Protein AF-A0A920HLD1-F1 (afdb_monomer_lite)

Structure (mmCIF, N/CA/C/O backbone):
data_AF-A0A920HLD1-F1
#
_entry.id   AF-A0A920HLD1-F1
#
loop_
_atom_site.group_PDB
_atom_site.id
_atom_site.type_symbol
_atom_site.label_atom_id
_atom_site.label_alt_id
_atom_site.label_comp_id
_atom_site.label_asym_id
_atom_site.label_entity_id
_atom_site.label_seq_id
_atom_site.pdbx_PDB_ins_code
_atom_site.Cartn_x
_atom_site.Cartn_y
_atom_site.Cartn_z
_atom_site.occupancy
_atom_site.B_iso_or_equiv
_atom_site.auth_seq_id
_atom_site.auth_comp_id
_atom_site.auth_asym_id
_atom_site.auth_atom_id
_atom_site.pdbx_PDB_model_num
ATOM 1 N N . MET A 1 1 ? 16.687 18.582 -4.597 1.00 47.16 1 MET A N 1
ATOM 2 C CA . MET A 1 1 ? 15.567 17.948 -3.870 1.00 47.16 1 MET A CA 1
ATOM 3 C C . MET A 1 1 ? 14.468 17.685 -4.877 1.00 47.16 1 MET A C 1
ATOM 5 O O . MET A 1 1 ? 13.809 18.631 -5.294 1.00 47.16 1 MET A O 1
AT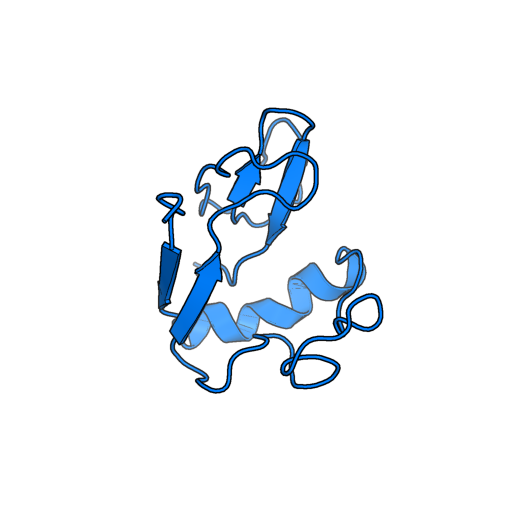OM 9 N N . GLU A 1 2 ? 14.335 16.446 -5.340 1.00 65.56 2 GLU A N 1
ATOM 10 C CA . GLU A 1 2 ? 13.172 16.059 -6.141 1.00 65.56 2 GLU A CA 1
ATOM 11 C C . GLU A 1 2 ? 11.921 16.104 -5.259 1.00 65.56 2 GLU A C 1
ATOM 13 O O . GLU A 1 2 ? 11.952 15.727 -4.086 1.00 65.56 2 GLU A O 1
ATOM 18 N N . LYS A 1 3 ? 10.834 16.657 -5.799 1.00 76.12 3 LYS A N 1
ATOM 19 C CA . LYS A 1 3 ? 9.550 16.736 -5.103 1.00 76.12 3 LYS A CA 1
ATOM 20 C C . LYS A 1 3 ? 8.858 15.386 -5.250 1.00 76.12 3 LYS A C 1
ATOM 22 O O . LYS A 1 3 ? 8.271 15.116 -6.292 1.00 76.12 3 LYS A O 1
ATOM 27 N N . THR A 1 4 ? 8.926 14.564 -4.212 1.00 81.25 4 THR A N 1
ATOM 28 C CA . THR A 1 4 ? 8.241 13.270 -4.163 1.00 81.25 4 THR A CA 1
ATOM 29 C C . THR A 1 4 ? 6.914 13.404 -3.425 1.00 81.25 4 THR A C 1
ATOM 31 O O . THR A 1 4 ? 6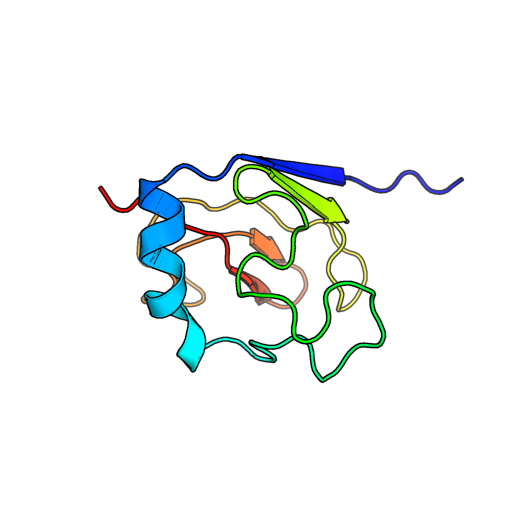.850 14.022 -2.363 1.00 81.25 4 THR A O 1
ATOM 34 N N . THR A 1 5 ? 5.844 12.832 -3.977 1.00 88.12 5 THR A N 1
ATOM 35 C CA . THR A 1 5 ? 4.552 12.750 -3.286 1.00 88.12 5 THR A CA 1
ATOM 36 C C . THR A 1 5 ? 4.661 11.789 -2.108 1.00 88.12 5 THR A C 1
ATOM 38 O O . THR A 1 5 ? 5.083 10.648 -2.279 1.00 88.12 5 THR A O 1
ATOM 41 N N . SER A 1 6 ? 4.231 12.226 -0.927 1.00 91.00 6 SER A N 1
ATOM 42 C CA . SER A 1 6 ? 4.080 11.366 0.250 1.00 91.00 6 SER A CA 1
ATOM 43 C C . SER A 1 6 ? 2.603 11.097 0.502 1.00 91.00 6 SER A C 1
ATOM 45 O O . SER A 1 6 ? 1.787 12.019 0.473 1.00 91.00 6 SER A O 1
ATOM 47 N N . LEU A 1 7 ? 2.261 9.840 0.764 1.00 90.62 7 LEU A N 1
ATOM 48 C CA . LEU A 1 7 ? 0.915 9.409 1.120 1.00 90.62 7 LEU A CA 1
ATOM 49 C C . LEU A 1 7 ? 0.858 9.196 2.632 1.00 90.62 7 LEU A C 1
ATOM 51 O O . LEU A 1 7 ? 1.628 8.405 3.175 1.00 90.62 7 LEU A O 1
ATOM 55 N N . LEU A 1 8 ? -0.051 9.903 3.301 1.00 91.62 8 LEU A N 1
ATOM 56 C CA . LEU A 1 8 ? -0.395 9.665 4.698 1.00 91.62 8 LEU A CA 1
ATOM 57 C C . LEU A 1 8 ? -1.713 8.901 4.739 1.00 91.62 8 LEU A C 1
ATOM 59 O O . LEU A 1 8 ? -2.744 9.414 4.307 1.00 91.62 8 LEU A O 1
ATOM 63 N N . VAL A 1 9 ? -1.669 7.685 5.266 1.00 89.44 9 VAL A N 1
ATOM 64 C CA . VAL A 1 9 ? -2.829 6.804 5.385 1.00 89.44 9 VAL A CA 1
ATOM 65 C C . VAL A 1 9 ? -3.139 6.612 6.859 1.00 89.44 9 VAL A C 1
ATOM 67 O O . VAL A 1 9 ? -2.241 6.296 7.640 1.00 89.44 9 VAL A O 1
ATOM 70 N N . ARG A 1 10 ? -4.409 6.787 7.225 1.00 90.50 10 ARG A N 1
ATOM 71 C CA . ARG A 1 10 ? -4.935 6.437 8.543 1.00 90.50 10 ARG A CA 1
ATOM 72 C C . ARG A 1 10 ? -5.759 5.159 8.431 1.00 90.50 10 ARG A C 1
ATOM 74 O O . ARG A 1 10 ? -6.703 5.106 7.650 1.00 90.50 10 ARG A O 1
ATOM 81 N N . HIS A 1 11 ? -5.423 4.164 9.235 1.00 87.88 11 HIS A N 1
ATOM 82 C CA . HIS A 1 11 ? -6.068 2.860 9.280 1.00 87.88 11 HIS A CA 1
ATOM 83 C C . HIS A 1 11 ? -7.140 2.849 10.365 1.00 87.88 11 HIS A C 1
ATOM 85 O O . HIS A 1 11 ? -6.845 3.055 11.544 1.00 87.88 11 HIS A O 1
ATOM 91 N N . SER A 1 12 ? -8.390 2.579 9.990 1.00 88.88 12 SER A N 1
ATOM 92 C CA . SER A 1 12 ? -9.425 2.281 10.979 1.00 88.88 12 SER A CA 1
ATOM 93 C C . SER A 1 12 ? -9.219 0.872 11.546 1.00 88.88 12 SER A C 1
ATOM 95 O O . SER A 1 12 ? -8.662 -0.011 10.888 1.00 88.88 12 SER A O 1
ATOM 97 N N . GLN A 1 13 ? -9.705 0.612 12.764 1.00 89.06 13 GLN A N 1
ATOM 98 C CA . GLN A 1 13 ? -9.656 -0.745 13.329 1.00 89.06 13 GLN A CA 1
ATOM 99 C C . GLN A 1 13 ? -10.383 -1.768 12.449 1.00 89.06 13 GLN A C 1
ATOM 101 O O . GLN A 1 13 ? -10.013 -2.939 12.430 1.00 89.06 13 GLN A O 1
ATOM 106 N N . ASN A 1 14 ? -11.428 -1.338 11.742 1.00 85.94 14 ASN A N 1
ATOM 107 C CA . ASN A 1 14 ? -12.173 -2.199 10.839 1.00 85.94 14 ASN A CA 1
ATOM 108 C C . ASN A 1 14 ? -11.350 -2.540 9.591 1.00 85.94 14 ASN A C 1
ATOM 110 O O . ASN A 1 14 ? -11.281 -3.704 9.204 1.00 85.94 14 ASN A O 1
ATOM 114 N N . ALA A 1 15 ? -10.647 -1.554 9.034 1.00 85.25 15 ALA A N 1
ATOM 115 C CA . ALA A 1 15 ? -9.740 -1.766 7.916 1.00 85.25 15 ALA A CA 1
ATOM 116 C C . ALA A 1 15 ? -8.604 -2.739 8.287 1.00 85.25 15 ALA A C 1
ATOM 118 O O . ALA A 1 15 ? -8.315 -3.677 7.551 1.00 85.25 15 ALA A O 1
ATOM 119 N N . LEU A 1 16 ? -8.018 -2.617 9.483 1.00 87.56 16 LEU A N 1
ATOM 120 C CA . LEU A 1 16 ? -6.968 -3.541 9.939 1.00 87.56 16 LEU A CA 1
ATOM 121 C C . LEU A 1 16 ? -7.426 -5.009 9.996 1.00 87.56 16 LEU A C 1
ATOM 123 O O . LEU A 1 16 ? -6.630 -5.912 9.742 1.00 87.56 16 LEU A O 1
ATOM 127 N N . LYS A 1 17 ? -8.710 -5.274 10.271 1.00 87.38 17 LYS A N 1
ATOM 128 C CA . LYS A 1 17 ? -9.261 -6.643 10.264 1.00 87.38 17 LYS A CA 1
ATOM 129 C C . LYS A 1 17 ? -9.303 -7.260 8.864 1.00 87.38 17 LYS A C 1
ATOM 131 O O . LYS A 1 17 ? -9.439 -8.476 8.748 1.00 87.38 17 LYS A O 1
ATOM 136 N N . SER A 1 18 ? -9.193 -6.458 7.803 1.00 84.12 18 SER A N 1
ATOM 137 C CA . SER A 1 18 ? -9.225 -6.940 6.421 1.00 84.12 18 SER A CA 1
ATOM 138 C C . SER A 1 18 ? -7.861 -7.394 5.893 1.00 84.12 18 SER A C 1
ATOM 140 O O . SER A 1 18 ? -7.825 -7.961 4.805 1.00 84.12 18 SER A O 1
ATOM 142 N N . LEU A 1 19 ? -6.760 -7.176 6.627 1.00 83.25 19 LEU A N 1
ATOM 143 C CA . LEU A 1 19 ? -5.388 -7.447 6.159 1.00 83.25 19 LEU A CA 1
ATOM 144 C C . LEU A 1 19 ? -5.193 -8.879 5.641 1.00 83.25 19 LEU A C 1
ATOM 146 O O . LEU A 1 19 ? -4.629 -9.074 4.569 1.00 83.25 19 LEU A O 1
ATOM 150 N N . GLY A 1 20 ? -5.725 -9.877 6.350 1.00 84.88 20 GLY A N 1
ATOM 151 C CA . GLY A 1 20 ? -5.584 -11.284 5.956 1.00 84.88 20 GLY A CA 1
ATOM 152 C C . GLY A 1 20 ? -6.357 -11.676 4.690 1.00 84.88 20 GLY A C 1
ATOM 153 O O . GLY A 1 20 ? -6.131 -12.752 4.149 1.00 84.88 20 GLY A O 1
ATOM 154 N N . LYS A 1 21 ? -7.269 -10.828 4.188 1.00 87.75 21 LYS A N 1
ATOM 155 C CA . LYS A 1 21 ? -8.083 -11.147 3.000 1.00 87.75 21 LYS A CA 1
ATOM 156 C C . LYS A 1 21 ? -7.293 -11.072 1.689 1.00 87.75 21 LYS A C 1
ATOM 158 O O . LYS A 1 21 ? -7.741 -11.647 0.702 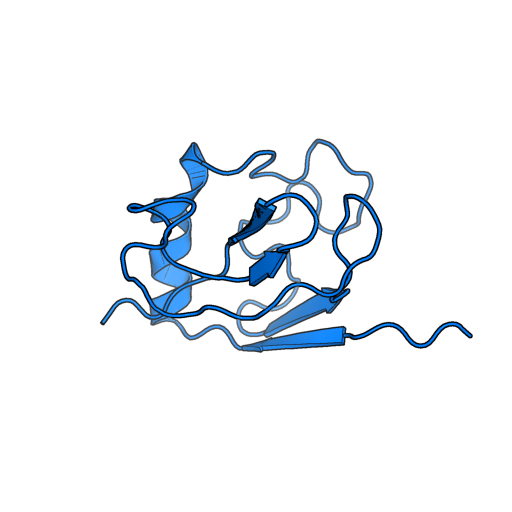1.00 87.75 21 LYS A O 1
ATOM 163 N N . VAL A 1 22 ? -6.174 -10.344 1.665 1.00 87.75 22 VAL A N 1
ATOM 164 C CA . VAL A 1 22 ? -5.382 -10.089 0.445 1.00 87.75 22 VAL A CA 1
ATOM 165 C C . VAL A 1 22 ? -4.029 -10.799 0.436 1.00 87.75 22 VAL A C 1
ATOM 167 O O . VAL A 1 22 ? -3.352 -10.805 -0.584 1.00 87.75 22 VAL A O 1
ATOM 170 N N . GLU A 1 23 ? -3.632 -11.421 1.548 1.00 89.12 23 GLU A N 1
ATOM 171 C CA . GLU A 1 23 ? -2.273 -11.935 1.761 1.00 89.12 23 GLU A CA 1
ATOM 172 C C . GLU A 1 23 ? -1.809 -12.911 0.670 1.00 89.12 23 GLU A C 1
ATOM 174 O O . GLU A 1 23 ? -0.685 -12.814 0.184 1.00 89.12 23 GLU A O 1
ATOM 179 N N . ASN A 1 24 ? -2.698 -13.793 0.214 1.00 90.94 24 ASN A N 1
ATOM 180 C CA . ASN A 1 24 ? -2.418 -14.779 -0.833 1.00 90.94 24 ASN A CA 1
ATOM 181 C C . ASN A 1 24 ? -2.209 -14.179 -2.235 1.00 90.94 24 ASN A C 1
ATOM 183 O O . ASN A 1 24 ? -1.777 -14.894 -3.138 1.00 90.94 24 ASN A O 1
ATOM 187 N N . LYS A 1 25 ? -2.540 -12.900 -2.432 1.00 90.50 25 LYS A N 1
ATOM 188 C CA . LYS A 1 25 ? -2.333 -12.162 -3.684 1.00 90.50 25 LYS A CA 1
ATOM 189 C C . LYS A 1 25 ? -1.125 -11.228 -3.639 1.00 90.50 25 LYS A C 1
ATOM 191 O O . LYS A 1 25 ? -0.762 -10.664 -4.671 1.00 90.50 25 LYS A O 1
ATOM 196 N N . LEU A 1 26 ? -0.501 -11.050 -2.474 1.00 91.25 26 LEU A N 1
ATOM 197 C CA . LEU A 1 26 ? 0.652 -10.169 -2.331 1.00 91.25 26 LEU A CA 1
ATOM 198 C C . LEU A 1 26 ? 1.882 -10.783 -3.004 1.00 91.25 26 LEU A C 1
ATOM 200 O O . LEU A 1 26 ? 2.213 -11.944 -2.780 1.00 91.25 26 LEU A O 1
ATOM 204 N N . ALA A 1 27 ? 2.604 -9.974 -3.781 1.00 92.88 27 ALA A N 1
ATOM 205 C CA . ALA A 1 27 ? 3.856 -10.400 -4.413 1.00 92.88 27 ALA A CA 1
ATOM 206 C C . ALA A 1 27 ? 4.960 -10.712 -3.384 1.00 92.88 27 ALA A C 1
ATOM 208 O O . ALA A 1 27 ? 5.795 -11.582 -3.608 1.00 92.88 27 ALA A O 1
ATOM 209 N N . ASP A 1 28 ? 4.960 -9.991 -2.262 1.00 91.31 28 ASP A N 1
ATOM 210 C CA . ASP A 1 28 ? 5.919 -10.154 -1.173 1.00 91.31 28 ASP A CA 1
ATOM 211 C C . ASP A 1 28 ? 5.256 -9.759 0.159 1.00 91.31 28 ASP A C 1
ATOM 213 O O . ASP A 1 28 ? 5.381 -8.605 0.580 1.00 91.31 28 ASP A O 1
ATOM 217 N N . PRO A 1 29 ? 4.485 -10.656 0.804 1.00 90.19 29 PRO A N 1
ATOM 218 C CA . PRO A 1 29 ? 3.698 -10.337 1.999 1.00 90.19 29 PRO A CA 1
ATOM 219 C C . PRO A 1 29 ? 4.562 -9.893 3.189 1.00 90.19 29 PRO A C 1
ATOM 221 O O . PRO A 1 29 ? 4.175 -8.966 3.904 1.00 90.19 29 PRO A O 1
ATOM 224 N N . ASN A 1 30 ? 5.767 -10.456 3.323 1.00 89.62 30 ASN A N 1
ATOM 225 C CA . ASN A 1 30 ? 6.679 -10.216 4.449 1.00 89.62 30 ASN A CA 1
ATOM 226 C C . ASN A 1 30 ? 7.809 -9.221 4.133 1.00 89.62 30 ASN A C 1
ATOM 228 O O . ASN A 1 30 ? 8.677 -8.980 4.970 1.00 89.62 30 ASN A O 1
ATOM 232 N N . SER A 1 31 ? 7.794 -8.598 2.949 1.00 90.31 31 SER A N 1
ATOM 233 C CA . SER A 1 31 ? 8.854 -7.682 2.493 1.00 90.31 31 SER A CA 1
ATOM 234 C C . SER A 1 31 ? 10.247 -8.340 2.455 1.00 90.31 31 SER A C 1
ATOM 236 O O . SER A 1 31 ? 11.255 -7.691 2.727 1.00 90.31 31 SER A O 1
ATOM 238 N N . ILE A 1 32 ? 10.317 -9.639 2.143 1.00 92.25 32 ILE A N 1
ATOM 239 C CA . ILE A 1 32 ? 11.568 -10.412 2.112 1.00 92.25 32 ILE A CA 1
ATOM 240 C C . ILE A 1 32 ? 12.421 -10.155 0.861 1.00 92.25 32 ILE A C 1
ATOM 242 O O . ILE A 1 32 ? 13.566 -10.610 0.789 1.00 92.25 32 ILE A O 1
ATOM 246 N N . SER A 1 33 ? 11.900 -9.434 -0.127 1.00 90.31 33 SER A N 1
ATOM 247 C CA . SER A 1 33 ? 12.634 -9.070 -1.345 1.00 90.31 33 SER A CA 1
ATOM 248 C C . SER A 1 33 ? 13.389 -7.741 -1.236 1.00 90.31 33 SER A C 1
ATOM 250 O O . SER A 1 33 ? 14.145 -7.403 -2.144 1.00 90.31 33 SER A O 1
ATOM 252 N N . ILE A 1 34 ? 13.219 -7.001 -0.133 1.00 84.81 34 ILE A N 1
ATOM 253 C CA . ILE A 1 34 ? 13.788 -5.659 0.058 1.00 84.81 34 ILE A CA 1
ATOM 254 C C . ILE A 1 34 ? 14.605 -5.554 1.351 1.00 84.81 34 ILE A C 1
ATOM 256 O O . ILE A 1 34 ? 14.327 -6.230 2.342 1.00 84.81 34 ILE A O 1
ATOM 260 N N . GLU A 1 35 ? 15.600 -4.672 1.347 1.00 88.56 35 GLU A N 1
ATOM 261 C CA . GLU A 1 35 ? 16.436 -4.352 2.511 1.00 88.56 35 GLU A CA 1
ATOM 262 C C . GLU A 1 35 ? 15.974 -3.031 3.129 1.00 88.56 35 GLU A C 1
ATOM 264 O O . GLU A 1 35 ? 16.540 -1.970 2.881 1.00 88.56 35 GLU A O 1
ATOM 269 N N . GLU A 1 36 ? 14.895 -3.099 3.907 1.00 84.00 36 GLU A N 1
ATOM 270 C CA . GLU A 1 36 ? 14.249 -1.939 4.520 1.00 84.00 36 GLU A CA 1
ATOM 271 C C . GLU A 1 36 ? 13.895 -2.217 5.994 1.00 84.00 36 GLU A C 1
ATOM 273 O O . GLU A 1 36 ? 13.656 -3.370 6.364 1.00 84.00 36 GLU A O 1
ATOM 278 N N . PRO A 1 37 ? 13.779 -1.188 6.860 1.00 85.38 37 PRO A N 1
ATOM 279 C CA . PRO A 1 37 ? 13.547 -1.372 8.300 1.00 85.38 37 PRO A CA 1
ATOM 280 C C . PRO A 1 37 ? 12.230 -2.064 8.690 1.00 85.38 37 PRO A C 1
ATOM 282 O O . PRO A 1 37 ? 12.039 -2.383 9.860 1.00 85.38 37 PRO A O 1
ATOM 285 N N . TYR A 1 38 ? 11.297 -2.224 7.749 1.00 81.81 38 TYR A N 1
ATOM 286 C CA . TYR A 1 38 ? 9.988 -2.857 7.948 1.00 81.81 38 TYR A CA 1
ATOM 287 C C . TYR A 1 38 ? 9.908 -4.284 7.382 1.00 81.81 38 TYR A C 1
ATOM 289 O O . TYR A 1 38 ? 8.826 -4.877 7.359 1.00 81.81 38 TYR A O 1
ATOM 297 N N . ARG A 1 39 ? 11.042 -4.842 6.942 1.00 90.12 39 ARG A N 1
ATOM 298 C CA . ARG A 1 39 ? 11.183 -6.259 6.599 1.00 90.12 39 ARG A CA 1
ATOM 299 C C . ARG A 1 39 ? 10.754 -7.140 7.772 1.00 90.12 39 ARG A C 1
ATOM 301 O O . ARG A 1 39 ? 11.195 -6.912 8.894 1.00 90.12 39 ARG A O 1
ATOM 308 N N . ASP A 1 40 ? 9.908 -8.132 7.492 1.00 89.12 40 ASP A N 1
ATOM 309 C CA . ASP A 1 40 ? 9.436 -9.141 8.455 1.00 89.12 40 ASP A CA 1
ATOM 310 C C . ASP A 1 40 ? 8.834 -8.563 9.757 1.00 89.12 40 ASP A C 1
ATOM 312 O O . ASP A 1 40 ? 8.893 -9.170 10.821 1.00 89.12 40 ASP A O 1
ATOM 316 N N . LEU A 1 41 ? 8.279 -7.346 9.695 1.00 85.31 41 LEU A N 1
ATOM 317 C CA . LEU A 1 41 ? 7.802 -6.640 10.885 1.00 85.31 41 LEU A CA 1
ATOM 318 C C . LEU A 1 41 ? 6.382 -7.087 11.283 1.00 85.31 41 LEU A C 1
ATOM 320 O O . LEU A 1 41 ? 6.172 -7.674 12.339 1.00 85.31 41 LEU A O 1
ATOM 324 N N . HIS A 1 42 ? 5.395 -6.744 10.450 1.00 85.69 42 HIS A N 1
ATOM 325 C CA . HIS A 1 42 ? 3.979 -7.130 10.534 1.00 85.69 42 HIS A CA 1
ATOM 326 C C . HIS A 1 42 ? 3.237 -6.617 9.280 1.00 85.69 42 HIS A C 1
ATOM 328 O O . HIS A 1 42 ? 3.781 -5.777 8.553 1.00 85.69 42 HIS A O 1
ATOM 334 N N . PRO A 1 43 ? 1.983 -7.042 9.021 1.00 84.69 43 PRO A N 1
ATOM 335 C CA . PRO A 1 43 ? 1.315 -6.779 7.741 1.00 84.69 43 PRO A CA 1
ATOM 336 C C . PRO A 1 43 ? 1.143 -5.300 7.354 1.00 84.69 43 PRO A C 1
ATOM 338 O O . PRO A 1 43 ? 1.154 -4.983 6.169 1.00 84.69 43 PRO A O 1
ATOM 341 N N . THR A 1 44 ? 1.026 -4.371 8.314 1.00 83.75 44 THR A N 1
ATOM 342 C CA . THR A 1 44 ? 0.915 -2.926 8.005 1.00 83.75 44 THR A CA 1
ATOM 343 C C . THR A 1 44 ? 2.255 -2.245 7.720 1.00 83.75 44 THR A C 1
ATOM 345 O O . THR A 1 44 ? 2.256 -1.095 7.272 1.00 83.75 44 THR A O 1
ATOM 348 N N . ARG A 1 45 ? 3.385 -2.928 7.972 1.00 86.56 45 ARG A N 1
ATOM 349 C CA . ARG A 1 45 ? 4.755 -2.458 7.681 1.00 86.56 45 ARG A CA 1
ATOM 350 C C . ARG A 1 45 ? 5.057 -1.067 8.252 1.00 86.56 45 ARG A C 1
ATOM 352 O O . ARG A 1 45 ? 5.840 -0.304 7.695 1.00 86.56 45 ARG A O 1
ATOM 359 N N . SER A 1 46 ? 4.409 -0.723 9.362 1.00 87.38 46 SER A N 1
ATOM 360 C CA . SER A 1 46 ? 4.494 0.590 9.994 1.00 87.38 46 SER A CA 1
ATOM 361 C C . SER A 1 46 ? 4.728 0.441 11.482 1.00 87.38 46 SER A C 1
ATOM 363 O O . SER A 1 46 ? 4.035 -0.310 12.141 1.00 87.38 46 SER A O 1
ATOM 365 N N . LYS A 1 47 ? 5.613 1.250 12.065 1.00 87.19 47 LYS A N 1
ATOM 366 C CA . LYS A 1 47 ? 5.781 1.286 13.529 1.00 87.19 47 LYS A CA 1
ATOM 367 C C . LYS A 1 47 ? 4.506 1.715 14.274 1.00 87.19 47 LYS A C 1
ATOM 369 O O . LYS A 1 47 ? 4.416 1.514 15.481 1.00 87.19 47 LYS A O 1
ATOM 374 N N . SER A 1 48 ? 3.556 2.345 13.579 1.00 88.12 48 SER A N 1
ATOM 375 C CA . SER A 1 48 ? 2.243 2.707 14.108 1.00 88.12 48 SER A CA 1
ATOM 376 C C . SER A 1 48 ? 1.170 1.761 13.577 1.00 88.12 48 SER A C 1
ATOM 378 O O . SER A 1 48 ? 1.109 1.477 12.383 1.00 88.12 48 SER A O 1
ATOM 380 N N . ASN A 1 49 ? 0.263 1.341 14.458 1.00 83.06 49 ASN A N 1
ATOM 381 C CA . ASN A 1 49 ? -0.903 0.551 14.064 1.00 83.06 49 ASN A CA 1
ATOM 382 C C . ASN A 1 49 ? -1.976 1.394 13.357 1.00 83.06 49 ASN A C 1
ATOM 384 O O . ASN A 1 49 ? -2.798 0.843 12.636 1.00 83.06 49 ASN A O 1
ATOM 388 N N . GLU A 1 50 ? -1.981 2.715 13.553 1.00 88.44 50 GLU A N 1
ATOM 389 C CA . GLU A 1 50 ? -3.026 3.606 13.033 1.00 88.44 50 GLU A CA 1
ATOM 390 C C . GLU A 1 50 ? -2.579 4.383 11.792 1.00 88.44 50 GLU A C 1
ATOM 392 O O . GLU A 1 50 ? -3.419 4.785 10.999 1.00 88.44 50 GLU A O 1
ATOM 397 N N . TYR A 1 51 ? -1.279 4.595 11.588 1.00 90.62 51 TYR A N 1
ATOM 398 C CA . TYR A 1 51 ? -0.794 5.439 10.495 1.00 90.62 51 TYR A CA 1
ATOM 399 C C . TYR A 1 51 ? 0.293 4.750 9.684 1.00 90.62 51 TYR A C 1
ATOM 401 O O . TYR A 1 51 ? 1.212 4.163 10.255 1.00 90.62 51 TYR A O 1
ATOM 409 N N . SER A 1 52 ? 0.239 4.909 8.363 1.00 89.94 52 SER A N 1
ATOM 410 C CA . SER A 1 52 ? 1.346 4.598 7.453 1.00 89.94 52 SER A CA 1
ATOM 411 C C . SER A 1 52 ? 1.724 5.835 6.648 1.00 89.94 52 SER A C 1
ATOM 413 O O . SER A 1 52 ? 0.859 6.567 6.165 1.00 89.94 52 SER A O 1
ATOM 415 N N . VAL A 1 53 ? 3.029 6.046 6.489 1.00 90.38 53 VAL A N 1
ATOM 416 C CA . VAL A 1 53 ? 3.592 7.057 5.591 1.00 90.38 53 VAL A CA 1
ATOM 417 C C . VAL A 1 53 ? 4.303 6.321 4.470 1.00 90.38 53 VAL A C 1
ATOM 419 O O . VAL A 1 53 ? 5.211 5.537 4.734 1.00 90.38 53 VAL A O 1
ATOM 422 N N . LEU A 1 54 ? 3.873 6.554 3.233 1.00 89.94 54 LEU A N 1
ATOM 423 C CA . LEU A 1 54 ? 4.369 5.847 2.055 1.00 89.94 54 LEU A CA 1
ATOM 424 C C . LEU A 1 54 ? 4.897 6.843 1.024 1.00 89.94 54 LEU A C 1
ATOM 426 O O . LEU A 1 54 ? 4.347 7.935 0.862 1.00 89.94 54 LEU A O 1
ATOM 430 N N . ALA A 1 55 ? 5.927 6.448 0.278 1.00 91.62 55 ALA A N 1
ATOM 431 C CA . ALA A 1 55 ? 6.294 7.157 -0.940 1.00 91.62 55 ALA A CA 1
ATOM 432 C C . ALA A 1 55 ? 5.224 6.878 -2.007 1.00 91.62 55 ALA A C 1
ATOM 434 O O . ALA A 1 55 ? 4.989 5.731 -2.378 1.00 91.62 55 ALA A O 1
ATOM 435 N N . GLY A 1 56 ? 4.576 7.923 -2.519 1.00 93.81 56 GLY A N 1
ATOM 436 C CA . GLY A 1 56 ? 3.581 7.846 -3.593 1.00 93.81 56 GLY A CA 1
ATOM 437 C C . GLY A 1 56 ? 4.214 7.658 -4.971 1.00 93.81 56 GLY A C 1
ATOM 438 O O . GLY A 1 56 ? 3.836 8.344 -5.918 1.00 93.81 56 GLY A O 1
ATOM 439 N N . VAL A 1 57 ? 5.205 6.771 -5.068 1.00 94.75 57 VAL A N 1
ATOM 440 C CA . VAL A 1 57 ? 6.023 6.526 -6.258 1.00 94.75 57 VAL A CA 1
ATOM 441 C C . VAL A 1 57 ? 5.928 5.051 -6.606 1.00 94.75 57 VAL A C 1
ATOM 443 O O . VAL A 1 57 ? 6.298 4.188 -5.815 1.00 94.75 57 VAL A O 1
ATOM 446 N N . CYS A 1 58 ? 5.429 4.752 -7.801 1.00 94.88 58 CYS A N 1
ATOM 447 C CA . CYS A 1 58 ? 5.363 3.388 -8.298 1.00 94.88 58 CYS A CA 1
ATOM 448 C C . CYS A 1 58 ? 6.778 2.815 -8.437 1.00 94.88 58 CYS A C 1
ATOM 450 O O . CYS A 1 58 ? 7.608 3.367 -9.159 1.00 94.88 58 CYS A O 1
ATOM 452 N N . THR A 1 59 ? 7.023 1.669 -7.805 1.00 93.12 59 THR A N 1
ATOM 453 C CA . THR A 1 59 ? 8.320 0.973 -7.811 1.00 93.12 59 THR A CA 1
ATOM 454 C C . THR A 1 59 ? 8.707 0.385 -9.168 1.00 93.12 59 THR A C 1
ATOM 456 O O . THR A 1 59 ? 9.831 -0.072 -9.325 1.00 93.12 59 THR A O 1
ATOM 459 N N . HIS A 1 60 ? 7.808 0.410 -10.159 1.00 94.62 60 HIS A N 1
ATOM 460 C CA . HIS A 1 60 ? 8.146 0.021 -11.523 1.00 94.62 60 HIS A CA 1
ATOM 461 C C . HIS A 1 60 ? 8.985 1.102 -12.222 1.00 94.62 60 HIS A C 1
ATOM 463 O O . HIS A 1 60 ? 10.155 0.880 -12.503 1.00 94.62 60 HIS A O 1
ATOM 469 N N . LEU A 1 61 ? 8.391 2.269 -12.510 1.00 95.69 61 LEU A N 1
ATOM 470 C CA . LEU A 1 61 ? 9.025 3.350 -13.288 1.00 95.69 61 LEU A CA 1
ATOM 471 C C . LEU A 1 61 ? 8.649 4.759 -12.787 1.00 95.69 61 LEU A C 1
ATOM 473 O O . LEU A 1 61 ? 8.636 5.721 -13.549 1.00 95.69 61 LEU A O 1
ATOM 477 N N . GLY A 1 62 ? 8.299 4.901 -11.509 1.00 93.62 62 GLY A N 1
ATOM 478 C CA . GLY A 1 62 ? 8.218 6.209 -10.852 1.00 93.62 62 GLY A CA 1
ATOM 479 C C . GLY A 1 62 ? 6.914 6.999 -11.021 1.00 93.62 62 GLY A C 1
ATOM 480 O O . GLY A 1 62 ? 6.775 8.063 -10.425 1.00 93.62 62 GLY A O 1
ATOM 481 N N . CYS A 1 63 ? 5.935 6.502 -11.785 1.00 95.00 63 CYS A N 1
ATOM 482 C CA . CYS A 1 63 ? 4.614 7.135 -11.889 1.00 95.00 63 CYS A CA 1
ATOM 483 C C . CYS A 1 63 ? 3.933 7.269 -10.512 1.00 95.00 63 CYS A C 1
ATOM 485 O O . CYS A 1 63 ? 4.090 6.397 -9.661 1.00 95.00 63 CYS A O 1
ATOM 487 N N . ALA A 1 64 ? 3.102 8.297 -10.319 1.00 93.50 64 ALA A N 1
ATOM 488 C CA . ALA A 1 64 ? 2.264 8.426 -9.126 1.00 93.50 64 ALA A CA 1
ATOM 489 C C . ALA A 1 64 ? 1.014 7.522 -9.235 1.00 93.50 64 ALA A C 1
ATOM 491 O O . ALA A 1 64 ? 0.208 7.717 -10.154 1.00 93.50 64 ALA A O 1
ATOM 492 N N . PRO A 1 65 ? 0.819 6.538 -8.337 1.00 95.12 65 PRO A N 1
ATOM 493 C CA . PRO A 1 65 ? -0.385 5.710 -8.323 1.00 95.12 65 PRO A CA 1
ATOM 494 C C . PRO A 1 65 ? -1.642 6.513 -7.952 1.00 95.12 65 PRO A C 1
ATOM 496 O O . PRO A 1 65 ? -1.590 7.433 -7.136 1.00 95.12 65 PRO A O 1
ATOM 499 N N . LYS A 1 66 ? -2.790 6.145 -8.527 1.00 93.75 66 LYS A N 1
ATOM 500 C CA . LYS A 1 66 ? -4.097 6.749 -8.231 1.00 93.75 66 LYS A CA 1
ATOM 501 C C . LYS A 1 66 ? -4.803 5.983 -7.122 1.00 93.75 66 LYS A C 1
ATOM 503 O O . LYS A 1 66 ? -4.759 4.759 -7.113 1.00 93.75 66 LYS A O 1
ATOM 508 N N . TYR A 1 67 ? -5.473 6.696 -6.224 1.00 92.31 67 TYR A N 1
ATOM 509 C CA . TYR A 1 67 ? -6.247 6.099 -5.139 1.00 92.31 67 TYR A CA 1
ATOM 510 C C . TYR A 1 67 ? -7.608 5.593 -5.639 1.00 92.31 67 TYR A C 1
ATOM 512 O O . TYR A 1 67 ? -8.338 6.338 -6.290 1.00 92.31 67 TYR A O 1
ATOM 520 N N . HIS A 1 68 ? -7.921 4.336 -5.333 1.00 92.50 68 HIS A N 1
ATOM 521 C CA . HIS A 1 68 ? -9.147 3.618 -5.684 1.00 92.50 68 HIS A CA 1
ATOM 522 C C . HIS A 1 68 ? -9.598 2.772 -4.480 1.00 92.50 68 HIS A C 1
ATOM 524 O O . HIS A 1 68 ? -9.311 1.574 -4.437 1.00 92.50 68 HIS A O 1
ATOM 530 N N . PRO A 1 69 ? -10.228 3.380 -3.463 1.00 87.00 69 PRO A N 1
ATOM 531 C CA . PRO A 1 69 ? -10.594 2.692 -2.223 1.00 87.00 69 PRO A CA 1
ATOM 532 C C . PRO A 1 69 ? -11.822 1.790 -2.328 1.00 87.00 69 PRO A C 1
ATOM 534 O O . PRO A 1 69 ? -12.118 1.063 -1.383 1.00 87.00 69 PRO A O 1
ATOM 537 N N . GLU A 1 70 ? -12.589 1.887 -3.412 1.00 88.12 70 GLU A N 1
ATOM 538 C CA . GLU A 1 70 ? -13.883 1.223 -3.499 1.00 88.12 70 GLU A CA 1
ATOM 539 C C . GLU A 1 70 ? -13.711 -0.289 -3.684 1.00 88.1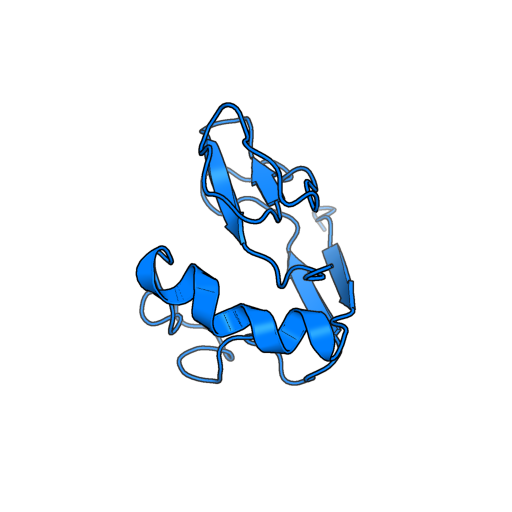2 70 GLU A C 1
ATOM 541 O O . GLU A 1 70 ? -13.029 -0.736 -4.610 1.00 88.12 70 GLU A O 1
ATOM 546 N N . VAL A 1 71 ? -14.392 -1.067 -2.838 1.00 89.00 71 VAL A N 1
ATOM 547 C CA . VAL A 1 71 ? -14.493 -2.528 -2.958 1.00 89.00 71 VAL A CA 1
ATOM 548 C C . VAL A 1 71 ? -15.530 -2.863 -4.035 1.00 89.00 71 VAL A C 1
ATOM 550 O O . VAL A 1 71 ? -16.671 -3.221 -3.747 1.00 89.00 71 VAL A O 1
ATOM 553 N N . GLU A 1 72 ? -15.143 -2.699 -5.294 1.00 91.12 72 GLU A N 1
ATOM 554 C CA . GLU A 1 72 ? -15.980 -2.987 -6.459 1.00 91.12 72 GLU A CA 1
ATOM 555 C C . GLU A 1 72 ? -15.150 -3.633 -7.578 1.00 91.12 72 GLU A C 1
ATOM 557 O O . GLU A 1 72 ? -13.937 -3.414 -7.645 1.00 91.12 72 GLU A O 1
ATOM 562 N N . PRO A 1 73 ? -15.774 -4.394 -8.496 1.00 93.94 73 PRO A N 1
ATOM 563 C CA . PRO A 1 73 ? -15.062 -4.960 -9.631 1.00 93.94 73 PRO A CA 1
ATOM 564 C C . PRO A 1 73 ? -14.376 -3.872 -10.463 1.00 93.94 73 PRO A C 1
ATOM 566 O O . PRO A 1 73 ? -15.036 -2.989 -11.015 1.00 93.94 73 PRO A O 1
ATOM 569 N N . LYS A 1 74 ? -13.048 -3.947 -10.589 1.00 93.88 74 LYS A N 1
ATOM 570 C CA . LYS A 1 74 ? -12.283 -3.048 -11.459 1.00 93.88 74 LYS A CA 1
ATOM 571 C C . LYS A 1 74 ? -11.978 -3.719 -12.806 1.00 93.88 74 LYS A C 1
ATOM 573 O O . LYS A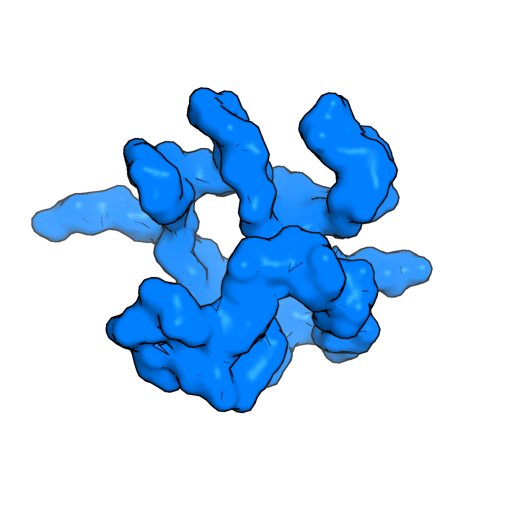 1 74 ? -11.883 -4.944 -12.868 1.00 93.88 74 LYS A O 1
ATOM 578 N N . PRO A 1 75 ? -11.749 -2.944 -13.887 1.00 94.19 75 PRO A N 1
ATOM 579 C CA . PRO A 1 75 ? -11.408 -3.499 -15.202 1.00 94.19 75 PRO A CA 1
ATOM 580 C C . PRO A 1 75 ? -10.128 -4.351 -15.238 1.00 94.19 75 PRO A C 1
ATOM 582 O O . PRO A 1 75 ? -9.965 -5.157 -16.147 1.00 94.19 75 PRO A O 1
ATOM 585 N N . TRP A 1 76 ? -9.209 -4.152 -14.286 1.00 93.38 76 TRP A N 1
ATOM 586 C CA . TRP A 1 76 ? -7.923 -4.857 -14.207 1.00 93.38 76 TRP A CA 1
ATOM 587 C C . TRP A 1 76 ? -7.934 -6.075 -13.272 1.00 93.38 76 TRP A C 1
ATOM 589 O O . TRP A 1 76 ? -7.194 -7.021 -13.514 1.00 93.38 76 TRP A O 1
ATOM 599 N N . ASP A 1 77 ? -8.771 -6.072 -12.232 1.00 93.88 77 ASP A N 1
ATOM 600 C CA . ASP A 1 77 ? -9.031 -7.227 -11.368 1.00 93.88 77 ASP A CA 1
ATOM 601 C C . ASP A 1 77 ? -10.419 -7.055 -10.723 1.00 93.88 77 ASP A C 1
ATOM 603 O O . ASP A 1 77 ? -10.647 -6.160 -9.907 1.00 93.88 77 ASP A O 1
ATOM 607 N N . ALA A 1 78 ? -11.357 -7.933 -11.090 1.00 94.62 78 ALA A N 1
ATOM 608 C CA . ALA A 1 78 ? -12.732 -7.925 -10.585 1.00 94.62 78 ALA A CA 1
ATOM 609 C C . ALA A 1 78 ? -12.846 -8.323 -9.100 1.00 94.62 78 ALA A C 1
ATOM 611 O O . ALA A 1 78 ? -13.903 -8.170 -8.493 1.00 94.62 78 ALA A O 1
ATOM 612 N N . THR A 1 79 ? -11.771 -8.864 -8.531 1.00 91.44 79 THR A N 1
ATOM 613 C CA . THR A 1 79 ? -11.680 -9.386 -7.163 1.00 91.44 79 THR A CA 1
ATOM 614 C C . THR A 1 79 ? -10.693 -8.594 -6.301 1.00 91.44 79 THR A C 1
ATOM 616 O O . THR A 1 79 ? -10.344 -9.029 -5.201 1.00 91.44 79 THR A O 1
ATOM 619 N N . TRP A 1 80 ? -10.197 -7.462 -6.804 1.00 92.31 80 TRP A N 1
ATOM 620 C CA . TRP A 1 80 ? -9.347 -6.554 -6.045 1.00 92.31 80 TRP A CA 1
ATOM 621 C C . TRP A 1 80 ? -10.189 -5.753 -5.056 1.00 92.31 80 TRP A C 1
ATOM 623 O O . TRP A 1 80 ? -11.263 -5.266 -5.399 1.00 92.31 80 TRP A O 1
ATOM 633 N N . LEU A 1 81 ? -9.710 -5.627 -3.819 1.00 90.75 81 LEU A N 1
ATOM 634 C CA . LEU A 1 81 ? -10.461 -4.946 -2.763 1.00 90.75 81 LEU A CA 1
ATOM 635 C C . LEU A 1 81 ? -10.236 -3.427 -2.754 1.00 90.75 81 LEU A C 1
ATOM 637 O O . LEU A 1 81 ? -10.915 -2.728 -2.016 1.00 90.75 81 LEU A O 1
ATOM 641 N N . GLY A 1 82 ? -9.323 -2.917 -3.580 1.00 90.38 82 GLY A N 1
ATOM 642 C CA . GLY A 1 82 ? -8.991 -1.499 -3.648 1.00 90.38 82 GLY A CA 1
ATOM 643 C C . GLY A 1 82 ? -7.634 -1.168 -3.028 1.00 90.38 82 GLY A C 1
ATOM 644 O O . GLY A 1 82 ? -6.951 -2.007 -2.437 1.00 90.38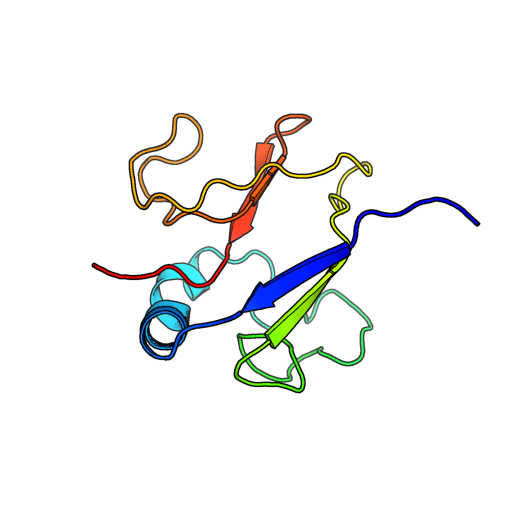 82 GLY A O 1
ATOM 645 N N . GLY A 1 83 ? -7.220 0.082 -3.212 1.00 92.38 83 GLY A N 1
ATOM 646 C CA . GLY A 1 83 ? -5.888 0.565 -2.873 1.00 92.38 83 GLY A CA 1
ATOM 647 C C . GLY A 1 83 ? -5.413 1.621 -3.849 1.00 92.38 83 GLY A C 1
ATOM 648 O O . GLY A 1 83 ? -6.127 2.583 -4.132 1.00 92.38 83 GLY A O 1
ATOM 649 N N . PHE A 1 84 ? -4.203 1.454 -4.369 1.00 94.38 84 PHE A N 1
ATOM 650 C CA . PHE A 1 84 ? -3.643 2.329 -5.383 1.00 94.38 84 PHE A CA 1
ATOM 651 C C . PHE A 1 84 ? -3.376 1.579 -6.683 1.00 94.38 84 PHE A C 1
ATOM 653 O O . PHE A 1 84 ? -2.773 0.509 -6.688 1.00 94.38 84 PHE A O 1
ATOM 660 N N . PHE A 1 85 ? -3.783 2.174 -7.799 1.00 96.44 85 PHE A N 1
ATOM 661 C CA . PHE A 1 85 ? -3.567 1.635 -9.136 1.00 96.44 85 PHE A CA 1
ATOM 662 C C . PHE A 1 85 ? -2.675 2.569 -9.954 1.00 96.44 85 PHE A C 1
ATOM 664 O O . PHE A 1 85 ? -2.926 3.773 -10.055 1.00 96.44 85 PHE A O 1
ATOM 671 N N . CYS A 1 86 ? -1.625 2.019 -10.558 1.00 96.88 86 CYS A N 1
ATOM 672 C CA . CYS A 1 86 ? -0.730 2.744 -11.449 1.00 96.88 86 CYS A CA 1
ATOM 673 C C . CYS A 1 86 ? -1.061 2.416 -12.918 1.00 96.88 86 CYS A C 1
ATOM 675 O O . CYS A 1 86 ? -0.695 1.341 -13.403 1.00 96.88 86 CYS A O 1
ATOM 677 N N . PRO A 1 87 ? -1.686 3.339 -13.674 1.00 95.56 87 PRO A N 1
ATOM 678 C CA . PRO A 1 87 ? -2.154 3.061 -15.034 1.00 95.56 87 PRO A CA 1
ATOM 679 C C . PRO A 1 87 ? -1.025 2.941 -16.064 1.00 95.56 87 PRO A C 1
ATOM 681 O O . PRO A 1 87 ? -1.288 2.528 -17.185 1.00 95.56 87 PRO A O 1
ATOM 684 N N . CYS A 1 88 ? 0.215 3.300 -15.708 1.00 96.81 88 CYS A N 1
ATOM 685 C CA . CYS A 1 88 ? 1.352 3.236 -16.627 1.00 96.81 88 CYS A CA 1
ATOM 686 C C . CYS A 1 88 ? 1.596 1.797 -17.113 1.00 96.81 88 CYS A C 1
ATOM 688 O O . CYS A 1 88 ? 1.800 1.580 -18.301 1.00 96.81 88 CYS A O 1
ATOM 690 N N . HIS A 1 89 ? 1.543 0.820 -16.197 1.00 96.19 89 HIS A N 1
ATOM 691 C CA . HIS A 1 89 ? 1.811 -0.595 -16.501 1.00 96.19 89 HIS A CA 1
ATOM 692 C C . HIS A 1 89 ? 0.961 -1.570 -15.667 1.00 96.19 89 HIS A C 1
ATOM 694 O O . HIS A 1 89 ? 1.281 -2.751 -15.582 1.00 96.19 89 HIS A O 1
ATOM 700 N N . GLY A 1 90 ? -0.098 -1.084 -15.014 1.00 95.56 90 GLY A N 1
ATOM 701 C CA . GLY A 1 90 ? -1.056 -1.927 -14.298 1.00 95.56 90 GLY A CA 1
ATOM 702 C C . GLY A 1 90 ? -0.629 -2.384 -12.901 1.00 95.56 90 GLY A C 1
ATOM 703 O O . GLY A 1 90 ? -1.217 -3.324 -12.378 1.00 95.56 90 GLY A O 1
ATOM 704 N N . SER A 1 91 ? 0.373 -1.754 -12.275 1.00 96.25 91 SER A N 1
ATOM 705 C CA . SER A 1 91 ? 0.752 -2.100 -10.897 1.00 96.25 91 SER A CA 1
ATOM 706 C C . SER A 1 91 ? -0.385 -1.778 -9.925 1.00 96.25 91 SER A C 1
ATOM 708 O O . SER A 1 91 ? -0.931 -0.671 -9.949 1.00 96.25 91 SER A O 1
ATOM 710 N N . MET A 1 92 ? -0.694 -2.729 -9.049 1.00 95.50 92 MET A N 1
ATOM 711 C CA . MET A 1 92 ? -1.668 -2.594 -7.967 1.00 95.50 92 MET A CA 1
ATOM 712 C C . MET A 1 92 ? -0.935 -2.601 -6.629 1.00 95.50 92 MET A C 1
ATOM 714 O O . MET A 1 92 ? 0.009 -3.367 -6.438 1.00 95.50 92 MET A O 1
ATOM 718 N N . PHE A 1 93 ? -1.372 -1.743 -5.716 1.00 93.62 93 PHE A N 1
ATOM 719 C CA . PHE A 1 93 ? -0.856 -1.655 -4.358 1.00 93.62 93 PHE A CA 1
ATOM 720 C C . PHE A 1 93 ? -2.040 -1.692 -3.404 1.00 93.62 93 PHE A C 1
ATOM 722 O O . PHE A 1 93 ? -2.831 -0.749 -3.362 1.00 93.62 93 PHE A O 1
ATOM 729 N N . ASP A 1 94 ? -2.172 -2.784 -2.666 1.00 90.94 94 ASP A N 1
ATOM 730 C CA . ASP A 1 94 ? -3.289 -2.974 -1.750 1.00 90.94 94 ASP A CA 1
ATOM 731 C C . ASP A 1 94 ? -3.191 -2.005 -0.569 1.00 90.94 94 ASP A C 1
ATOM 733 O O . ASP A 1 94 ? -2.104 -1.647 -0.103 1.00 90.94 94 ASP A O 1
ATOM 737 N N . ILE A 1 95 ? -4.348 -1.597 -0.065 1.00 85.25 95 ILE A N 1
ATOM 738 C CA . ILE A 1 95 ? -4.475 -0.910 1.217 1.00 85.25 95 ILE A CA 1
ATOM 739 C C . ILE A 1 95 ? -5.465 -1.682 2.082 1.00 85.25 95 ILE A C 1
ATOM 741 O O . ILE A 1 95 ? -6.248 -2.490 1.585 1.00 85.25 95 ILE A O 1
ATOM 745 N N . VAL A 1 96 ? -5.442 -1.445 3.389 1.00 78.94 96 VAL A N 1
ATOM 746 C CA . VAL A 1 96 ? -6.537 -1.901 4.241 1.00 78.94 96 VAL A CA 1
ATOM 747 C C . VAL A 1 96 ? -7.831 -1.227 3.815 1.00 78.94 96 VAL A C 1
ATOM 749 O O . VAL A 1 96 ? -7.881 -0.013 3.632 1.00 78.94 96 VAL A O 1
ATOM 752 N N . VAL A 1 97 ? -8.877 -2.023 3.651 1.00 68.38 97 VAL A N 1
ATOM 753 C CA . VAL A 1 97 ? -10.144 -1.551 3.099 1.00 68.38 97 VAL A CA 1
ATOM 754 C C . VAL A 1 97 ? -11.177 -1.499 4.200 1.00 68.38 97 VAL A C 1
ATOM 756 O O . VAL A 1 97 ? -11.305 -2.423 5.008 1.00 68.38 97 VAL A O 1
ATOM 759 N N . GLU A 1 98 ? -11.938 -0.413 4.231 1.00 65.62 98 GLU A N 1
ATOM 760 C CA . GLU A 1 98 ? -13.103 -0.313 5.094 1.00 65.62 98 GLU A CA 1
ATOM 761 C C . GLU A 1 98 ? -14.112 -1.371 4.618 1.00 65.62 98 GLU A C 1
ATOM 763 O O . GLU A 1 98 ? -14.746 -1.231 3.574 1.00 65.62 98 GLU A O 1
ATOM 768 N N . SER A 1 99 ? -14.199 -2.491 5.337 1.00 53.62 99 SER A N 1
ATOM 769 C CA . SER A 1 99 ? -15.225 -3.498 5.064 1.00 53.62 99 SER A CA 1
ATOM 770 C C . SER A 1 99 ? -16.550 -2.917 5.551 1.00 53.62 99 SER A C 1
ATOM 772 O O . SER A 1 99 ? -16.714 -2.768 6.760 1.00 53.62 99 SER A O 1
ATOM 774 N N . ILE A 1 100 ? -17.442 -2.530 4.639 1.00 48.97 100 ILE A N 1
ATOM 775 C CA . ILE A 1 100 ? -18.811 -2.119 4.994 1.00 48.97 100 ILE A CA 1
ATOM 776 C C . ILE A 1 100 ? -19.517 -3.279 5.705 1.00 48.97 100 ILE A C 1
ATOM 778 O O . ILE A 1 100 ? -19.358 -4.431 5.234 1.00 48.97 100 ILE A O 1
#

pLDDT: mean 88.14, std 8.84, range [47.16, 96.88]

Sequence (100 aa):
MEKTTSLLVRHSQNALKSLGKVENKLADPNSISIEEPYRDLHPTRSKSNEYSVLAGVCTHLGCAPKYHPEVEPKPWDATWLGGFFCPCHGSMFDIVVESI

Radius of gyration: 13.49 Å; chains: 1; bounding box: 35×33×31 Å

Foldseek 3Di:
DDDWDKDKDFADPQLLVCLVVCQVVDPCQQCPVDDDPLHNPDRVSDPDPTIDIDTQADPPHGARWDFFQPCAQDPLGRRANTGTFDPPPTDDDDGRHNDD

Secondary structure (DSSP, 8-state):
-----EEEEE--HHHHTTGGGTGGG-S-TT-TTS-STTTTS-TT-SSSSSEEEEE-S-TTT-PPPEEE---S--SS-TT---EEEETTTTEEEE------